Protein AF-A0A8S3FYN2-F1 (afdb_monomer_lite)

Secondary structure (DSSP, 8-state):
-TTT-S---SSSSTHHHHHHHHHHHHHHHHHHHHHHHHHHHHHHHHHIIIIIHHTT-PPPHHHHHHHHHHHHHHHHHHHTPPPPSS--SSPPPS-SS-HHHHHHHHHHHHHHHHHHHHHHHHHHHHS--

Organism: NCBI:txid392030

InterPro domains:
  IPR006544 P-type ATPase, subfamily V [PTHR45630] (1-125)
  IPR023298 P-type ATPase, transmembrane domain superfamily [SSF81665] (24-120)

Sequence (129 aa):
ASIAAPFTSRTSTIQCVCHIIKQGRCTLVTTLQMFKILALNALILAYSLSVLYLDGIKFSDGQHTLQGLLLAGCFLFISRSKPLKTLARERPLPNIFNFYTLISVLGQFAVHLTALIYVVNEAHKRIPP

Foldseek 3Di:
DVVPDPDDDPDPDPCVVVVVVLVVQLVVQLVLVLVLVVLLVVLVVVCCVPVVVVVVNDDDPVVVVVVVVVNVVVNVVSVPDDGDPDDDPDGPDPDSPDPVNVCVSVVVNVVVVVVVVVVVVVVVVPDDD

Radius of gyration: 21.5 Å; chains: 1; bounding box: 45×32×71 Å

pLDDT: mean 86.12, std 6.0, range [62.56, 95.56]

Structure (mmCIF, N/CA/C/O backbone):
data_AF-A0A8S3FYN2-F1
#
_entry.id   AF-A0A8S3FYN2-F1
#
loop_
_atom_site.group_PDB
_atom_site.id
_atom_site.type_symbol
_atom_site.label_atom_id
_atom_site.label_alt_id
_atom_site.label_comp_id
_atom_site.label_asym_id
_atom_site.label_entity_id
_atom_site.label_seq_id
_atom_site.pdbx_PDB_ins_code
_atom_site.Cartn_x
_atom_site.Cartn_y
_atom_site.Cartn_z
_atom_site.occupancy
_atom_site.B_iso_or_equiv
_atom_site.auth_seq_id
_atom_site.auth_comp_id
_atom_site.auth_asym_id
_atom_site.auth_atom_id
_atom_site.pdbx_PDB_model_num
ATOM 1 N N . ALA A 1 1 ? -12.049 -1.934 40.638 1.00 62.56 1 ALA A N 1
ATOM 2 C CA . ALA A 1 1 ? -12.369 -2.266 39.231 1.00 62.56 1 ALA A CA 1
ATOM 3 C C . ALA A 1 1 ? -11.600 -1.393 38.230 1.00 62.56 1 ALA A C 1
ATOM 5 O O . ALA A 1 1 ? -10.817 -1.940 37.469 1.00 62.56 1 ALA A O 1
ATOM 6 N N . SER A 1 2 ? -11.745 -0.059 38.246 1.00 66.44 2 SER A N 1
ATOM 7 C CA . SER A 1 2 ? -11.134 0.819 37.223 1.00 66.44 2 SER A CA 1
ATOM 8 C C . SER A 1 2 ? -9.596 0.888 37.214 1.00 66.44 2 SER A C 1
ATOM 10 O O . SER A 1 2 ? -9.046 1.280 36.197 1.00 66.44 2 SER A O 1
ATOM 12 N N . ILE A 1 3 ? -8.898 0.540 38.303 1.00 73.00 3 ILE A N 1
ATOM 13 C CA . ILE A 1 3 ? -7.419 0.603 38.369 1.00 73.00 3 ILE A CA 1
ATOM 14 C C . ILE A 1 3 ? -6.760 -0.495 37.510 1.00 73.00 3 ILE A C 1
ATOM 16 O O . ILE A 1 3 ? -5.646 -0.315 37.036 1.00 73.00 3 ILE A O 1
ATOM 20 N N . ALA A 1 4 ? -7.457 -1.612 37.274 1.00 83.94 4 ALA A N 1
ATOM 21 C CA . ALA A 1 4 ? -6.950 -2.741 36.488 1.00 83.94 4 ALA A CA 1
ATOM 22 C C . ALA A 1 4 ? -7.547 -2.822 35.071 1.00 83.94 4 ALA A C 1
ATOM 24 O O . ALA A 1 4 ? -7.060 -3.579 34.235 1.00 83.94 4 ALA A O 1
ATOM 25 N N . ALA A 1 5 ? -8.624 -2.080 34.795 1.00 83.12 5 ALA A N 1
ATOM 26 C CA . ALA A 1 5 ? -9.291 -2.122 33.502 1.00 83.12 5 ALA A CA 1
ATOM 27 C C . ALA A 1 5 ? -8.591 -1.180 32.503 1.00 83.12 5 ALA A C 1
ATOM 29 O O . ALA A 1 5 ? -8.410 -0.005 32.819 1.00 83.12 5 ALA A O 1
ATOM 30 N N . PRO A 1 6 ? -8.263 -1.633 31.277 1.00 82.62 6 PRO A N 1
ATOM 31 C CA . PRO A 1 6 ? -7.667 -0.776 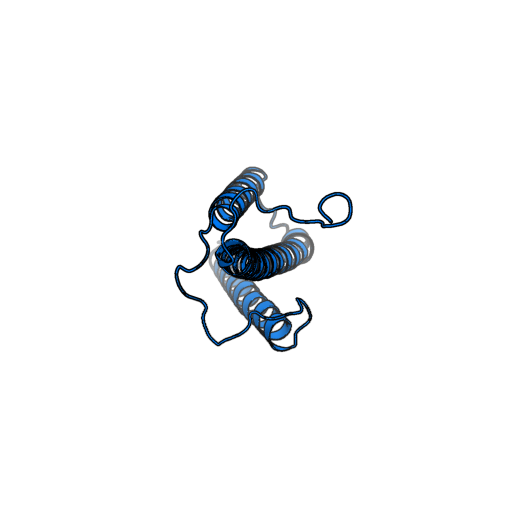30.246 1.00 82.62 6 PRO A CA 1
ATOM 32 C C . PRO A 1 6 ? -8.652 0.264 29.683 1.00 82.62 6 PRO A C 1
ATOM 34 O O . PRO A 1 6 ? -8.243 1.194 28.993 1.00 82.62 6 PRO A O 1
ATOM 37 N N . PHE A 1 7 ? -9.951 0.120 29.975 1.00 83.81 7 PHE A N 1
ATOM 38 C CA . PHE A 1 7 ? -11.001 1.066 29.609 1.00 83.81 7 PHE A CA 1
ATOM 39 C C . PHE A 1 7 ? -11.861 1.404 30.831 1.00 83.81 7 PHE A C 1
ATOM 41 O O . PHE A 1 7 ? -12.321 0.509 31.540 1.00 83.81 7 PHE A O 1
ATOM 48 N N . THR A 1 8 ? -12.146 2.692 31.021 1.00 85.56 8 THR A N 1
ATOM 49 C CA . THR A 1 8 ? -13.037 3.197 32.076 1.00 85.56 8 THR A CA 1
ATOM 50 C C . THR A 1 8 ? -14.192 3.962 31.436 1.00 85.56 8 THR A C 1
ATOM 52 O O . THR A 1 8 ? -13.958 4.956 30.747 1.00 85.56 8 THR A O 1
ATOM 55 N N . SER A 1 9 ? -15.444 3.550 31.667 1.00 84.19 9 SER A N 1
ATOM 56 C CA . SER A 1 9 ? -16.608 4.354 31.267 1.00 84.19 9 SER A CA 1
ATOM 57 C C . SER A 1 9 ? -16.958 5.355 32.367 1.00 84.19 9 SER A C 1
ATOM 59 O O . SER A 1 9 ? -17.100 4.994 33.532 1.00 84.19 9 SER A O 1
ATOM 61 N N . ARG A 1 10 ? -17.097 6.635 32.003 1.00 81.88 10 ARG A N 1
ATOM 62 C CA . ARG A 1 10 ? -17.583 7.684 32.924 1.00 81.88 10 ARG A CA 1
ATOM 63 C C . ARG A 1 10 ? -19.111 7.767 32.975 1.00 81.88 10 ARG A C 1
ATOM 65 O O . ARG A 1 10 ? -19.667 8.344 33.898 1.00 81.88 10 ARG A O 1
ATOM 72 N N . THR A 1 11 ? -19.780 7.198 31.979 1.00 81.62 11 THR A N 1
ATOM 73 C CA . THR A 1 11 ? -21.235 7.072 31.887 1.00 81.62 11 THR A CA 1
ATOM 74 C C . THR A 1 11 ? -21.677 5.718 32.439 1.00 81.62 11 THR A C 1
ATOM 76 O O . THR A 1 11 ? -21.022 4.703 32.200 1.00 81.62 11 THR A O 1
ATOM 79 N N . SER A 1 12 ? -22.810 5.693 33.145 1.00 81.25 12 SER A N 1
ATOM 80 C CA . SER A 1 12 ? -23.406 4.497 33.765 1.00 81.25 12 SER A CA 1
ATOM 81 C C . SER A 1 12 ? -24.161 3.589 32.779 1.00 81.25 12 SER A C 1
ATOM 83 O O . SER A 1 12 ? -24.910 2.707 33.191 1.00 81.25 12 SER A O 1
ATOM 85 N N . THR A 1 13 ? -23.985 3.786 31.468 1.00 84.88 13 THR A N 1
ATOM 86 C CA . THR A 1 13 ? -24.716 3.056 30.426 1.00 84.88 13 THR A CA 1
ATOM 87 C C . THR A 1 13 ? -23.879 1.931 29.818 1.00 84.88 13 THR A C 1
ATOM 89 O O . THR A 1 13 ? -22.688 2.079 29.543 1.00 84.88 13 THR A O 1
ATOM 92 N N . ILE A 1 14 ? -24.528 0.807 29.499 1.00 85.50 14 ILE A N 1
ATOM 93 C CA . ILE A 1 14 ? -23.890 -0.341 28.826 1.00 85.50 14 ILE A CA 1
ATOM 94 C C . ILE A 1 14 ? -23.481 -0.052 27.369 1.00 85.50 14 ILE A C 1
ATOM 96 O O . ILE A 1 14 ? -22.727 -0.811 26.761 1.00 85.50 14 ILE A O 1
ATOM 100 N N . GLN A 1 15 ? -23.942 1.066 26.796 1.00 86.06 15 GLN A N 1
ATOM 101 C CA . GLN A 1 15 ? -23.657 1.454 25.411 1.00 86.06 15 GLN A CA 1
ATOM 102 C C . GLN A 1 15 ? -22.160 1.674 25.148 1.00 86.06 15 GLN A C 1
ATOM 104 O O . GLN A 1 15 ? -21.715 1.493 24.012 1.00 86.06 15 GLN A O 1
ATOM 109 N N . CYS A 1 16 ? -21.372 2.004 26.180 1.00 84.88 16 CYS A N 1
ATOM 110 C CA . CYS A 1 16 ? -19.920 2.170 26.074 1.00 84.88 16 CYS A CA 1
ATOM 111 C C . CYS A 1 16 ? -19.237 0.932 25.462 1.00 84.88 16 CYS A C 1
ATOM 113 O O . CYS A 1 16 ? -18.389 1.071 24.582 1.00 84.88 16 CYS A O 1
ATOM 115 N N . VAL A 1 17 ? -19.686 -0.276 25.821 1.00 88.94 17 VAL A N 1
ATOM 116 C CA . VAL A 1 17 ? -19.153 -1.539 25.281 1.00 88.94 17 VAL A CA 1
ATOM 117 C C . VAL A 1 17 ? -19.382 -1.634 23.769 1.00 88.94 17 VAL A C 1
ATOM 119 O O . VAL A 1 17 ? -18.456 -1.917 23.008 1.00 88.94 17 VAL A O 1
ATOM 122 N N . CYS A 1 18 ? -20.594 -1.319 23.303 1.00 86.94 18 CYS A N 1
ATOM 123 C CA . CYS A 1 18 ? -20.913 -1.296 21.874 1.00 86.94 18 CYS A CA 1
ATOM 124 C C . CYS A 1 18 ? -20.070 -0.266 21.107 1.00 86.94 18 CYS A C 1
ATOM 126 O O . CYS A 1 18 ? -19.656 -0.540 19.981 1.00 86.94 18 CYS A O 1
ATOM 128 N N . HIS A 1 19 ? -19.800 0.904 21.695 1.00 87.62 19 HIS A N 1
ATOM 129 C CA . HIS A 1 19 ? -18.924 1.911 21.089 1.00 87.62 19 HIS A CA 1
ATOM 130 C C . HIS A 1 19 ? -17.473 1.430 20.981 1.00 87.62 19 HIS A C 1
ATOM 132 O O . HIS A 1 19 ? -16.875 1.581 19.916 1.00 87.62 19 HIS A O 1
ATOM 138 N N . ILE A 1 20 ? -16.935 0.796 22.027 1.00 89.62 20 ILE A N 1
ATOM 139 C CA . ILE A 1 20 ? -15.575 0.237 22.020 1.00 89.62 20 ILE A CA 1
ATOM 140 C C . ILE A 1 20 ? -15.440 -0.841 20.938 1.00 89.62 20 ILE A C 1
ATOM 142 O O . ILE A 1 20 ? -14.487 -0.806 20.164 1.00 89.62 20 ILE A O 1
ATOM 146 N N . ILE A 1 21 ? -16.414 -1.750 20.804 1.00 90.00 21 ILE A N 1
ATOM 147 C CA . ILE A 1 21 ? -16.383 -2.797 19.767 1.00 90.00 21 ILE A CA 1
ATOM 148 C C . ILE A 1 21 ? -16.458 -2.184 18.360 1.00 90.00 21 ILE A C 1
ATOM 150 O O . ILE A 1 21 ? -15.707 -2.589 17.470 1.00 90.00 21 ILE A O 1
ATOM 154 N N . LYS A 1 22 ? -17.331 -1.189 18.139 1.00 87.69 22 LYS A N 1
ATOM 155 C CA . LYS A 1 22 ? -17.423 -0.465 16.855 1.00 87.69 22 LYS A CA 1
ATOM 156 C C . LYS A 1 22 ? -16.102 0.206 16.491 1.00 87.69 22 LYS A C 1
ATOM 158 O O . LYS A 1 22 ? -15.644 0.071 15.357 1.00 87.69 22 LYS A O 1
ATOM 163 N N . GLN A 1 23 ? -15.493 0.891 17.455 1.00 88.44 23 GLN A N 1
ATOM 164 C CA . GLN A 1 23 ? -14.219 1.569 17.262 1.00 88.44 23 GLN A CA 1
ATOM 165 C C . GLN A 1 23 ? -13.098 0.566 16.987 1.00 88.44 23 GLN A C 1
ATOM 167 O O . GLN A 1 23 ? -12.391 0.719 15.999 1.00 88.44 23 GLN A O 1
ATOM 172 N N . GLY A 1 24 ? -12.987 -0.501 17.784 1.00 90.00 24 GLY A N 1
ATOM 173 C CA . GLY A 1 24 ? -11.971 -1.540 17.602 1.00 90.00 24 GLY A CA 1
ATOM 174 C C . GLY A 1 24 ? -12.044 -2.205 16.226 1.00 90.00 24 GLY A C 1
ATOM 175 O O . GLY A 1 24 ? -11.017 -2.410 15.584 1.00 90.00 24 GLY A O 1
ATOM 176 N N . ARG A 1 25 ? -13.255 -2.462 15.713 1.00 90.50 25 ARG A N 1
ATOM 177 C CA . ARG A 1 25 ? -13.449 -2.981 14.350 1.00 90.50 25 ARG A CA 1
ATOM 178 C C . ARG A 1 25 ? -13.005 -2.000 13.272 1.00 90.50 25 ARG A C 1
ATOM 180 O O . ARG A 1 25 ? -12.378 -2.424 12.307 1.00 90.50 25 ARG A O 1
ATOM 187 N N . CYS A 1 26 ? -13.343 -0.720 13.424 1.00 88.38 26 CYS A N 1
ATOM 188 C CA . CYS A 1 26 ? -12.902 0.320 12.499 1.00 88.38 26 CYS A CA 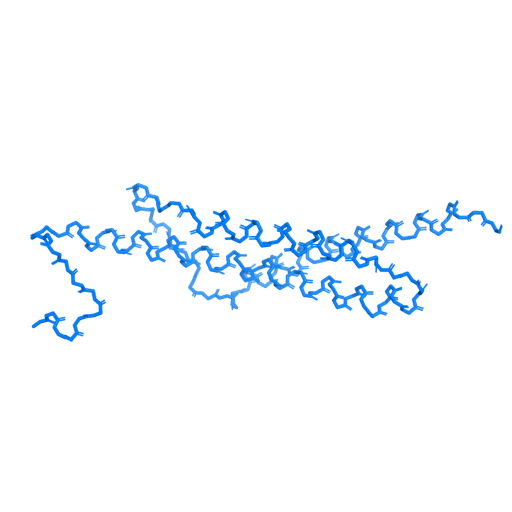1
ATOM 189 C C . CYS A 1 26 ? -11.374 0.400 12.480 1.00 88.38 26 CYS A C 1
ATOM 191 O O . CYS A 1 26 ? -10.774 0.317 11.414 1.00 88.38 26 CYS A O 1
ATOM 193 N N . THR A 1 27 ? -10.753 0.463 13.660 1.00 89.44 27 THR A N 1
ATOM 194 C CA . THR A 1 27 ? -9.297 0.498 13.808 1.00 89.44 27 THR A CA 1
ATOM 195 C C . THR A 1 27 ? -8.642 -0.717 13.159 1.00 89.44 27 THR A C 1
ATOM 197 O O . THR A 1 27 ? -7.699 -0.546 12.398 1.00 89.44 27 THR A O 1
ATOM 200 N N . LEU A 1 28 ? -9.161 -1.930 13.379 1.00 88.69 28 LEU A N 1
ATOM 201 C CA . LEU A 1 28 ? -8.588 -3.142 12.788 1.00 88.69 28 LEU A CA 1
ATOM 202 C C . LEU A 1 28 ? -8.624 -3.111 11.252 1.00 88.69 28 LEU A C 1
ATOM 204 O O . LEU A 1 28 ? -7.617 -3.399 10.612 1.00 88.69 28 LEU A O 1
ATOM 208 N N . VAL A 1 29 ? -9.755 -2.723 10.652 1.00 87.56 29 VAL A N 1
ATOM 209 C CA . VAL A 1 29 ? -9.874 -2.595 9.187 1.00 87.56 29 VAL A CA 1
ATOM 210 C C . VAL A 1 29 ? -8.920 -1.529 8.651 1.00 87.56 29 VAL A C 1
ATOM 212 O O . VAL A 1 29 ? -8.205 -1.784 7.682 1.00 87.56 29 VAL A O 1
ATOM 215 N N . THR A 1 30 ? -8.868 -0.369 9.306 1.00 89.38 30 THR A N 1
ATOM 216 C CA . THR A 1 30 ? -7.937 0.715 8.982 1.00 89.38 30 THR A CA 1
ATOM 217 C C . THR A 1 30 ? -6.494 0.214 9.001 1.00 89.38 30 THR A C 1
ATOM 219 O O . THR A 1 30 ? -5.789 0.353 8.005 1.00 89.38 30 THR A O 1
ATOM 222 N N . THR A 1 31 ? -6.060 -0.433 10.082 1.00 88.50 31 THR A N 1
ATOM 223 C CA . THR A 1 31 ? -4.702 -0.968 10.217 1.00 88.50 31 THR A CA 1
ATOM 224 C C . THR A 1 31 ? -4.381 -1.998 9.131 1.00 88.50 31 THR A C 1
ATOM 226 O O . THR A 1 31 ? -3.313 -1.940 8.524 1.00 88.50 31 THR A O 1
ATOM 229 N N . LEU A 1 32 ? -5.312 -2.902 8.814 1.00 87.50 32 LEU A N 1
ATOM 230 C CA . LEU A 1 32 ? -5.125 -3.870 7.729 1.00 87.50 32 LEU A CA 1
ATOM 231 C C . LEU A 1 32 ? -4.969 -3.199 6.363 1.00 87.50 32 LEU A C 1
ATOM 233 O O . LEU A 1 32 ? -4.113 -3.599 5.575 1.00 87.50 32 LEU A O 1
ATOM 237 N N . GLN A 1 33 ? -5.783 -2.185 6.069 1.00 88.06 33 GLN A N 1
ATOM 238 C CA . GLN A 1 33 ? -5.677 -1.431 4.823 1.00 88.06 33 GLN A CA 1
ATOM 239 C C . GLN A 1 33 ? -4.343 -0.682 4.741 1.00 88.06 33 GLN A C 1
ATOM 241 O O . GLN A 1 33 ? -3.699 -0.700 3.693 1.00 88.06 33 GLN A O 1
ATOM 246 N N . MET A 1 34 ? -3.894 -0.087 5.848 1.00 89.94 34 MET A N 1
ATOM 247 C CA . MET A 1 34 ? -2.596 0.582 5.915 1.00 89.94 34 MET A CA 1
ATOM 248 C C . MET A 1 34 ? -1.445 -0.382 5.611 1.00 89.94 34 MET A C 1
ATOM 250 O O . MET A 1 34 ? -0.568 -0.053 4.814 1.00 89.94 34 MET A O 1
ATOM 254 N N . PHE A 1 35 ? -1.478 -1.595 6.169 1.00 89.44 35 PHE A N 1
ATOM 255 C CA . PHE A 1 35 ? -0.460 -2.605 5.884 1.00 89.44 35 PHE A CA 1
ATOM 256 C C . PHE A 1 35 ? -0.436 -3.047 4.419 1.00 89.44 35 PHE A C 1
ATOM 258 O O . PHE A 1 35 ? 0.649 -3.207 3.865 1.00 89.44 35 PHE A O 1
ATOM 265 N N . LYS A 1 36 ? -1.596 -3.187 3.762 1.00 88.88 36 LYS A N 1
ATOM 266 C CA . LYS A 1 36 ? -1.648 -3.497 2.320 1.00 88.88 36 LYS A CA 1
ATOM 267 C C . LYS A 1 36 ? -0.966 -2.418 1.480 1.00 88.88 36 LYS A C 1
ATOM 269 O O . LYS A 1 36 ? -0.192 -2.742 0.585 1.00 88.88 36 LYS A O 1
ATOM 274 N N . ILE A 1 37 ? -1.232 -1.148 1.790 1.00 90.38 37 ILE A N 1
ATOM 275 C CA . ILE A 1 37 ? -0.630 -0.010 1.084 1.00 90.38 37 ILE A CA 1
ATOM 276 C C . ILE A 1 37 ? 0.893 -0.006 1.276 1.00 90.38 37 ILE A C 1
ATOM 278 O O . ILE A 1 37 ? 1.628 0.126 0.300 1.00 90.38 37 ILE A O 1
ATOM 282 N N . LEU A 1 38 ? 1.374 -0.199 2.511 1.00 90.31 38 LEU A N 1
ATOM 283 C CA . LEU A 1 38 ? 2.812 -0.260 2.799 1.00 90.31 38 LEU A CA 1
ATOM 284 C C . LEU A 1 38 ? 3.501 -1.409 2.059 1.00 90.31 38 LEU A C 1
ATOM 286 O O . LEU A 1 38 ? 4.558 -1.197 1.470 1.00 90.31 38 LEU A O 1
ATOM 290 N N . ALA A 1 39 ? 2.898 -2.600 2.058 1.00 90.94 39 ALA A N 1
ATOM 291 C CA . ALA A 1 39 ? 3.451 -3.767 1.378 1.00 90.94 39 ALA A CA 1
ATOM 292 C C . ALA A 1 39 ? 3.578 -3.537 -0.136 1.00 90.94 39 ALA A C 1
ATOM 294 O O . ALA A 1 39 ? 4.637 -3.787 -0.706 1.00 90.94 39 ALA A O 1
ATOM 295 N N . LEU A 1 40 ? 2.534 -3.004 -0.781 1.00 90.81 40 LEU A N 1
ATOM 296 C CA . LEU A 1 40 ? 2.578 -2.669 -2.208 1.00 90.81 40 LEU A CA 1
ATOM 297 C C . LEU A 1 40 ? 3.645 -1.625 -2.522 1.00 90.81 40 LEU A C 1
ATOM 299 O O . LEU A 1 40 ? 4.421 -1.802 -3.458 1.00 90.81 40 LEU A O 1
ATOM 303 N N . ASN A 1 41 ? 3.702 -0.557 -1.726 1.00 91.06 41 ASN A N 1
ATOM 304 C CA . ASN A 1 41 ? 4.682 0.503 -1.911 1.00 91.06 41 ASN A CA 1
ATOM 305 C C . ASN A 1 41 ? 6.117 -0.029 -1.778 1.00 91.06 41 ASN A C 1
ATOM 307 O O . ASN A 1 41 ? 6.974 0.318 -2.584 1.00 91.06 41 ASN A O 1
ATOM 311 N N . ALA A 1 42 ? 6.366 -0.904 -0.800 1.00 91.31 42 ALA A N 1
ATOM 312 C CA . ALA A 1 42 ? 7.667 -1.535 -0.602 1.00 91.31 42 ALA A CA 1
ATOM 313 C C . ALA A 1 42 ? 8.064 -2.438 -1.780 1.00 91.31 42 ALA A C 1
ATOM 315 O O . ALA A 1 42 ? 9.197 -2.359 -2.247 1.00 91.31 42 ALA A O 1
ATOM 316 N N . LEU A 1 43 ? 7.138 -3.257 -2.291 1.00 91.31 43 LEU A N 1
ATOM 317 C CA . LEU A 1 43 ? 7.403 -4.150 -3.424 1.00 91.31 43 LEU A CA 1
ATOM 318 C C . LEU A 1 43 ? 7.702 -3.377 -4.716 1.00 91.31 43 LEU A C 1
ATOM 320 O O . LEU A 1 43 ? 8.662 -3.696 -5.416 1.00 91.31 43 LEU A O 1
ATOM 324 N N . ILE A 1 44 ? 6.913 -2.341 -5.020 1.00 89.62 44 ILE A N 1
ATOM 325 C CA . ILE A 1 44 ? 7.134 -1.495 -6.202 1.00 89.62 44 ILE A CA 1
ATOM 326 C C . ILE A 1 44 ? 8.466 -0.753 -6.077 1.00 89.62 44 ILE A C 1
ATOM 328 O O . ILE A 1 44 ? 9.253 -0.748 -7.018 1.00 89.62 44 ILE A O 1
ATOM 332 N N . LEU A 1 45 ? 8.753 -0.171 -4.908 1.00 89.19 45 LEU A N 1
ATOM 333 C CA . LEU A 1 45 ? 10.000 0.556 -4.678 1.00 89.19 45 LEU A CA 1
ATOM 334 C C . LEU A 1 45 ? 11.228 -0.359 -4.799 1.00 89.19 45 LEU A C 1
ATOM 336 O O . LEU A 1 45 ? 12.223 0.040 -5.398 1.00 89.19 45 LEU A O 1
ATOM 340 N N . ALA A 1 46 ? 11.148 -1.589 -4.285 1.00 90.56 46 ALA A N 1
ATOM 341 C CA . ALA A 1 46 ? 12.210 -2.580 -4.431 1.00 90.56 46 ALA A CA 1
ATOM 342 C C . ALA A 1 46 ? 12.470 -2.929 -5.905 1.00 90.56 46 ALA A C 1
ATOM 344 O O . ALA A 1 46 ? 13.627 -3.003 -6.316 1.00 90.56 46 ALA A O 1
ATOM 345 N N . TYR A 1 47 ? 11.420 -3.092 -6.718 1.00 89.50 47 TYR A N 1
ATOM 346 C CA . TYR A 1 47 ? 11.566 -3.306 -8.161 1.00 89.50 47 TYR A CA 1
ATOM 347 C C . TYR A 1 47 ? 12.192 -2.091 -8.860 1.00 89.50 47 TYR A C 1
ATOM 349 O O . TYR A 1 47 ? 13.148 -2.237 -9.618 1.00 89.50 47 TYR A O 1
ATOM 357 N N . SER A 1 48 ? 11.709 -0.886 -8.553 1.00 87.12 48 SER A N 1
ATOM 358 C CA . SER A 1 48 ? 12.226 0.366 -9.111 1.00 87.12 48 SER A CA 1
ATOM 359 C C . SER A 1 48 ? 13.715 0.580 -8.822 1.00 87.12 48 SER A C 1
ATOM 361 O O . SER A 1 48 ? 14.477 0.931 -9.716 1.00 87.12 48 SER A O 1
ATOM 363 N N . LEU A 1 49 ? 14.140 0.353 -7.576 1.00 87.56 49 LEU A N 1
ATOM 364 C CA . LEU A 1 49 ? 15.533 0.521 -7.146 1.00 87.56 49 LEU A CA 1
ATOM 365 C C . LEU A 1 49 ? 16.461 -0.601 -7.623 1.00 87.56 49 LEU A C 1
ATOM 367 O O . LEU A 1 49 ? 17.674 -0.428 -7.578 1.00 87.56 49 LEU A O 1
ATOM 371 N N . SER A 1 50 ? 15.916 -1.747 -8.031 1.00 88.38 50 SER A N 1
ATOM 372 C CA . SER A 1 50 ? 16.708 -2.859 -8.557 1.00 88.38 50 SER A CA 1
ATOM 373 C C . SER A 1 50 ? 16.766 -2.812 -10.080 1.00 88.38 50 SER A C 1
ATOM 375 O O . SER A 1 50 ? 17.789 -2.440 -10.637 1.00 88.38 50 SER A O 1
ATOM 377 N N . VAL A 1 51 ? 15.672 -3.152 -10.759 1.00 85.75 51 VAL A N 1
ATOM 378 C CA . VAL A 1 51 ? 15.649 -3.355 -12.214 1.00 85.75 51 VAL A CA 1
ATOM 379 C C . VAL A 1 51 ? 15.736 -2.030 -12.967 1.00 85.75 51 VAL A C 1
ATOM 381 O O . VAL A 1 51 ? 16.660 -1.841 -13.749 1.00 85.75 51 VAL A O 1
ATOM 384 N N . LEU A 1 52 ? 14.837 -1.081 -12.681 1.00 83.94 52 LEU A N 1
ATOM 385 C CA . LEU A 1 52 ? 14.836 0.220 -13.370 1.00 83.94 52 LEU A CA 1
ATOM 386 C C . LEU A 1 52 ? 16.130 1.001 -13.122 1.00 83.94 52 LEU A C 1
ATOM 388 O O . LEU A 1 52 ? 16.633 1.660 -14.027 1.00 83.94 52 LEU A O 1
ATOM 392 N N . TYR A 1 53 ? 16.687 0.899 -11.914 1.00 84.69 53 TYR A N 1
ATOM 393 C CA . TYR A 1 53 ? 17.963 1.527 -11.593 1.00 84.69 53 TYR A CA 1
ATOM 394 C C . TYR A 1 53 ? 19.131 0.930 -12.393 1.00 84.69 53 TYR A C 1
ATOM 396 O O . TYR A 1 53 ? 19.990 1.682 -12.850 1.00 84.69 53 TYR A O 1
ATOM 404 N N . LEU A 1 54 ? 19.158 -0.395 -12.595 1.00 83.25 54 LEU A N 1
ATOM 405 C CA . LEU A 1 54 ? 20.156 -1.055 -13.449 1.00 83.25 54 LEU A CA 1
ATOM 406 C C . LEU A 1 54 ? 20.007 -0.660 -14.927 1.00 83.25 54 LEU A C 1
ATOM 408 O O . LEU A 1 54 ? 21.018 -0.510 -15.606 1.00 83.25 54 LEU A O 1
ATOM 412 N N . ASP A 1 55 ? 18.782 -0.403 -15.386 1.00 80.75 55 ASP A N 1
ATOM 413 C CA . ASP A 1 55 ? 18.490 0.139 -16.723 1.00 80.75 55 ASP A CA 1
ATOM 414 C C . ASP A 1 55 ? 18.789 1.653 -16.842 1.00 80.75 55 ASP A C 1
ATOM 416 O O . ASP A 1 55 ? 18.538 2.271 -17.877 1.00 80.75 55 ASP A O 1
ATOM 420 N N . GLY A 1 56 ? 19.315 2.285 -15.785 1.00 79.81 56 GLY A N 1
ATOM 421 C CA . GLY A 1 56 ? 19.643 3.714 -15.749 1.00 79.81 56 GLY A CA 1
ATOM 422 C C . GLY A 1 56 ? 18.434 4.643 -15.584 1.00 79.81 56 GLY A C 1
ATOM 423 O O . GLY A 1 56 ? 18.589 5.866 -15.570 1.00 79.81 56 GLY A O 1
ATOM 424 N N . ILE A 1 57 ? 17.229 4.094 -15.416 1.00 79.88 57 ILE A N 1
ATOM 425 C CA . ILE A 1 57 ? 15.994 4.847 -15.196 1.00 79.88 57 ILE A CA 1
ATOM 426 C C . ILE A 1 57 ? 15.885 5.179 -13.706 1.00 79.88 57 ILE A C 1
ATOM 428 O O . ILE A 1 57 ? 15.441 4.375 -12.884 1.00 79.88 57 ILE A O 1
ATOM 432 N N . LYS A 1 58 ? 16.277 6.403 -13.347 1.00 81.56 58 LYS A N 1
ATOM 433 C CA . LYS A 1 58 ? 16.181 6.907 -11.973 1.00 81.56 58 LYS A CA 1
ATOM 434 C C . LYS A 1 58 ? 14.957 7.805 -11.798 1.00 81.56 58 LYS A C 1
ATOM 436 O O . LYS A 1 58 ? 14.795 8.803 -12.499 1.00 81.56 58 LYS A O 1
ATOM 441 N N . PHE A 1 59 ? 14.128 7.486 -10.808 1.00 79.50 59 PHE A N 1
ATOM 442 C CA . PHE A 1 59 ? 13.063 8.380 -10.358 1.00 79.50 59 PHE A CA 1
ATOM 443 C C . PHE A 1 59 ? 13.652 9.661 -9.757 1.00 79.50 59 PHE A C 1
ATOM 445 O O . PHE A 1 59 ? 14.642 9.632 -9.025 1.00 79.50 59 PHE A O 1
ATOM 452 N N . SER A 1 60 ? 13.033 10.798 -10.064 1.00 87.00 60 SER A N 1
ATOM 453 C CA . SER A 1 60 ? 13.449 12.088 -9.517 1.00 87.00 60 SER A CA 1
ATOM 454 C C . SER A 1 60 ? 13.113 12.181 -8.025 1.00 87.00 60 SER A C 1
ATOM 456 O O . SER A 1 60 ? 12.052 11.726 -7.588 1.00 87.00 60 SER A O 1
ATOM 458 N N . ASP A 1 61 ? 13.962 12.851 -7.243 1.00 87.12 61 ASP A N 1
ATOM 459 C CA . ASP A 1 61 ? 13.735 13.087 -5.808 1.00 87.12 61 ASP A CA 1
ATOM 460 C C . ASP A 1 61 ? 12.403 13.819 -5.542 1.00 87.12 61 ASP A C 1
ATOM 462 O O . ASP A 1 61 ? 11.730 13.581 -4.533 1.00 87.12 61 ASP A O 1
ATOM 466 N N . GLY A 1 62 ? 11.960 14.655 -6.490 1.00 90.38 62 GLY A N 1
ATOM 467 C CA . GLY A 1 62 ? 10.650 15.306 -6.440 1.00 90.38 62 GLY A CA 1
ATOM 468 C C . GLY A 1 62 ? 9.480 14.321 -6.559 1.00 90.38 62 GLY A C 1
ATOM 469 O O . GLY A 1 62 ? 8.484 14.470 -5.853 1.00 90.38 62 GLY A O 1
ATOM 470 N N . GLN A 1 63 ? 9.606 13.276 -7.387 1.00 87.44 63 GLN A N 1
ATOM 471 C CA . GLN A 1 63 ? 8.581 12.232 -7.527 1.00 87.44 63 GLN A CA 1
ATOM 472 C C . GLN A 1 63 ? 8.462 11.409 -6.243 1.00 87.44 63 GLN A C 1
ATOM 474 O O . GLN A 1 63 ? 7.351 11.178 -5.766 1.00 87.44 63 GLN A O 1
ATOM 479 N N . HIS A 1 64 ? 9.595 11.033 -5.643 1.00 85.94 64 HIS A N 1
ATOM 480 C CA . HIS A 1 64 ? 9.614 10.324 -4.362 1.00 85.94 64 HIS A CA 1
ATOM 481 C C . HIS A 1 64 ? 9.027 11.162 -3.223 1.00 85.94 64 HIS A C 1
ATOM 483 O O . HIS A 1 64 ? 8.238 10.655 -2.424 1.00 85.94 64 HIS A O 1
ATOM 489 N N . THR A 1 65 ? 9.357 12.454 -3.171 1.00 91.94 65 THR A N 1
ATOM 490 C CA . THR A 1 65 ? 8.807 13.375 -2.167 1.00 91.94 65 THR A CA 1
ATOM 491 C C . THR A 1 65 ? 7.295 13.524 -2.324 1.00 91.94 65 THR A C 1
ATOM 493 O O . THR A 1 65 ? 6.556 13.407 -1.345 1.00 91.94 65 THR A O 1
ATOM 496 N N . LEU A 1 66 ? 6.816 13.722 -3.557 1.00 92.56 66 LEU A N 1
ATOM 497 C CA . LEU A 1 66 ? 5.387 13.828 -3.845 1.00 92.56 66 LEU A CA 1
ATOM 498 C C . LEU A 1 66 ? 4.646 12.533 -3.490 1.00 92.56 66 LEU A C 1
ATOM 500 O O . LEU A 1 66 ? 3.605 12.584 -2.839 1.00 92.56 66 LEU A O 1
ATOM 504 N N . GLN A 1 67 ? 5.198 11.374 -3.854 1.00 90.25 67 GLN A N 1
ATOM 505 C CA . GLN A 1 67 ? 4.655 10.068 -3.480 1.00 90.25 67 GLN A CA 1
ATOM 506 C C . GLN A 1 67 ? 4.557 9.918 -1.956 1.00 90.25 67 GLN A C 1
ATOM 508 O O . GLN A 1 67 ? 3.519 9.493 -1.448 1.00 90.25 67 GLN A O 1
ATOM 513 N N . GLY A 1 68 ? 5.604 10.304 -1.220 1.00 90.81 68 GLY A N 1
ATOM 514 C CA . GLY A 1 68 ? 5.615 10.287 0.242 1.00 90.81 68 GLY A CA 1
ATOM 515 C C . GLY A 1 68 ? 4.546 11.194 0.854 1.00 90.81 68 GLY A C 1
ATOM 516 O O . GLY A 1 68 ? 3.820 10.767 1.753 1.00 90.81 68 GLY A O 1
ATOM 517 N N . LEU A 1 69 ? 4.388 12.415 0.332 1.00 93.94 69 LEU A N 1
ATOM 518 C CA . LEU A 1 69 ? 3.372 13.364 0.792 1.00 93.94 69 LEU A CA 1
ATOM 519 C C . LEU A 1 69 ? 1.950 12.849 0.533 1.00 93.94 69 LEU A C 1
ATOM 521 O O . LEU A 1 69 ? 1.095 12.922 1.417 1.00 93.94 69 LEU A O 1
ATOM 525 N N . LEU A 1 70 ? 1.703 12.288 -0.653 1.00 91.81 70 LEU A N 1
ATOM 526 C CA . LEU A 1 70 ? 0.415 11.688 -1.003 1.00 91.81 70 LEU A CA 1
ATOM 527 C C . LEU A 1 70 ? 0.099 10.491 -0.103 1.00 91.81 70 LEU A C 1
ATOM 529 O O . LEU A 1 70 ? -1.015 10.380 0.407 1.00 91.81 70 LEU A O 1
ATOM 533 N N . LEU A 1 71 ? 1.084 9.627 0.149 1.00 90.75 71 LEU A N 1
ATOM 534 C CA . LEU A 1 71 ? 0.929 8.478 1.032 1.00 90.75 71 LEU A CA 1
ATOM 535 C C . LEU A 1 71 ? 0.629 8.908 2.478 1.00 90.75 71 LEU A C 1
ATOM 537 O O . LEU A 1 71 ? -0.280 8.363 3.107 1.00 90.75 71 LEU A O 1
ATOM 541 N N . ALA A 1 72 ? 1.335 9.922 2.987 1.00 91.00 72 ALA A N 1
ATOM 542 C CA . ALA A 1 72 ? 1.068 10.509 4.298 1.00 91.00 72 ALA A CA 1
ATOM 543 C C . ALA A 1 72 ? -0.344 11.115 4.376 1.00 91.00 72 ALA A C 1
ATOM 545 O O . ALA A 1 72 ? -1.069 10.869 5.341 1.00 91.00 72 ALA A O 1
ATOM 546 N N . GLY A 1 73 ? -0.771 11.837 3.336 1.00 91.56 73 GLY A N 1
ATOM 547 C CA . GLY A 1 73 ? -2.133 12.354 3.213 1.00 91.56 73 GLY A CA 1
ATOM 548 C C . GLY A 1 73 ? -3.178 11.239 3.271 1.00 91.56 73 GLY A C 1
ATOM 549 O O . GLY A 1 73 ? -4.105 11.298 4.079 1.00 91.56 73 GLY A O 1
ATOM 550 N N . CYS A 1 74 ? -2.992 10.173 2.490 1.00 89.06 74 CYS A N 1
ATOM 551 C CA . CYS A 1 74 ? -3.849 8.988 2.518 1.00 89.06 74 CYS A CA 1
ATOM 552 C C . CYS A 1 74 ? -3.921 8.364 3.919 1.00 89.06 74 CYS A C 1
ATOM 554 O O . CYS A 1 74 ? -5.016 8.048 4.386 1.00 89.06 74 CYS A O 1
ATOM 556 N N . PHE A 1 75 ? -2.792 8.230 4.624 1.00 88.94 75 PHE A N 1
ATOM 557 C CA . PHE A 1 75 ? -2.785 7.711 5.993 1.00 88.94 75 PHE A CA 1
ATOM 558 C C . PHE A 1 75 ? -3.543 8.601 6.974 1.00 88.94 75 PHE A C 1
ATOM 560 O O . PHE A 1 75 ? -4.291 8.080 7.804 1.00 88.94 75 PHE A O 1
ATOM 567 N N . LEU A 1 76 ? -3.417 9.925 6.859 1.00 88.62 76 LEU A N 1
ATOM 568 C CA . LEU A 1 76 ? -4.181 10.859 7.683 1.00 88.62 76 LEU A CA 1
ATOM 569 C C . LEU A 1 76 ? -5.686 10.710 7.440 1.00 88.62 76 LEU A C 1
ATOM 571 O O . LEU A 1 76 ? -6.448 10.588 8.400 1.00 88.62 76 LEU A O 1
ATOM 575 N N . PHE A 1 77 ? -6.127 10.651 6.181 1.00 87.50 77 PHE A N 1
ATOM 576 C CA . PHE A 1 77 ? -7.544 10.465 5.859 1.00 87.50 77 PHE A CA 1
ATOM 577 C C . PHE A 1 77 ? -8.081 9.122 6.359 1.00 87.50 77 PHE A C 1
ATOM 579 O O . PHE A 1 77 ? -9.126 9.084 7.011 1.00 87.50 77 PHE A O 1
ATOM 586 N N . ILE A 1 78 ? -7.342 8.033 6.134 1.00 86.81 78 ILE A N 1
ATOM 587 C CA . ILE A 1 78 ? -7.719 6.692 6.594 1.00 86.81 78 ILE A CA 1
ATOM 588 C C . ILE A 1 78 ? -7.793 6.647 8.129 1.00 86.81 78 ILE A C 1
ATOM 590 O O . ILE A 1 78 ? -8.742 6.081 8.677 1.00 86.81 78 ILE A O 1
ATOM 594 N N . SER A 1 79 ? -6.859 7.296 8.832 1.00 85.31 79 SER A N 1
ATOM 595 C CA . SER A 1 79 ? -6.857 7.382 10.297 1.00 85.31 79 SER A CA 1
ATOM 596 C C . SER A 1 79 ? -8.022 8.202 10.862 1.00 85.31 79 SER A C 1
ATOM 598 O O . SER A 1 79 ? -8.387 8.003 12.020 1.00 85.31 79 SER A O 1
ATOM 600 N N . ARG A 1 80 ? -8.620 9.115 10.084 1.00 84.06 80 ARG A N 1
ATOM 601 C CA . ARG A 1 80 ? -9.806 9.893 10.494 1.00 84.06 80 ARG A CA 1
ATOM 602 C C . ARG A 1 80 ? -11.138 9.226 10.136 1.00 84.06 80 ARG A C 1
ATOM 604 O O . ARG A 1 80 ? -12.192 9.837 10.338 1.00 84.06 80 ARG A O 1
ATOM 611 N N . SER A 1 81 ? -11.112 7.992 9.634 1.00 84.12 81 SER A N 1
ATOM 612 C CA . SER A 1 81 ? -12.321 7.232 9.301 1.00 84.12 81 SER A CA 1
ATOM 613 C C . SER A 1 81 ? -13.200 7.021 10.535 1.00 84.12 81 SER A C 1
ATOM 615 O O . SER A 1 81 ? -12.721 6.659 11.610 1.00 84.12 81 SER A O 1
ATOM 617 N N . LYS A 1 82 ? -14.507 7.263 10.389 1.00 83.19 82 LYS A N 1
ATOM 618 C CA . LYS A 1 82 ? -15.480 7.102 11.479 1.00 83.19 82 LYS A CA 1
ATOM 619 C C . LYS A 1 82 ? -15.992 5.656 11.539 1.00 83.19 82 LYS A C 1
ATOM 621 O O . LYS A 1 82 ? -16.252 5.072 10.486 1.00 83.19 82 LYS A O 1
ATOM 626 N N . PRO A 1 83 ? -16.217 5.092 12.740 1.00 81.56 83 PRO A N 1
ATOM 627 C CA . PRO A 1 83 ? -16.804 3.764 12.878 1.00 81.56 83 PRO A CA 1
ATOM 628 C C . PRO A 1 83 ? -18.249 3.730 12.360 1.00 81.56 83 PRO A C 1
ATOM 630 O O . PRO A 1 83 ? -18.977 4.725 12.429 1.00 81.56 83 PRO A O 1
ATOM 633 N N . LEU A 1 84 ? -18.693 2.562 11.881 1.00 79.00 84 LEU A N 1
ATOM 634 C CA . LEU A 1 84 ? -20.069 2.376 11.415 1.00 79.00 84 LEU A CA 1
ATOM 635 C C . LEU A 1 84 ? -21.087 2.615 12.544 1.00 79.00 84 LEU A C 1
ATOM 637 O O . LEU A 1 84 ? -20.883 2.226 13.697 1.00 79.00 84 LEU A O 1
ATOM 641 N N . LYS A 1 85 ? -22.233 3.216 12.187 1.00 78.44 85 LYS A N 1
ATOM 642 C CA . LYS A 1 85 ? -23.332 3.508 13.126 1.00 78.44 85 LYS A CA 1
ATOM 643 C C . LYS A 1 85 ? -23.958 2.231 13.695 1.00 78.44 85 LYS A C 1
ATOM 645 O O . LYS A 1 85 ? -24.328 2.203 14.869 1.00 78.44 85 LYS A O 1
ATOM 650 N N . THR A 1 86 ? -24.027 1.165 12.904 1.00 79.06 86 THR A N 1
ATOM 651 C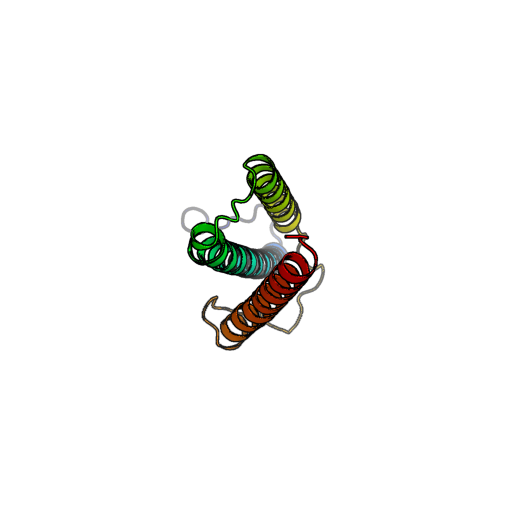 CA . THR A 1 86 ? -24.575 -0.149 13.272 1.00 79.06 86 THR A CA 1
ATOM 652 C C . THR A 1 86 ? -23.481 -1.219 13.267 1.00 79.06 86 THR A C 1
ATOM 654 O O . THR A 1 86 ? -22.468 -1.095 12.580 1.00 79.06 86 THR A O 1
ATOM 657 N N . LEU A 1 87 ? -23.651 -2.264 14.082 1.00 77.69 87 LEU A N 1
ATOM 658 C CA . LEU A 1 87 ? -22.723 -3.394 14.112 1.00 77.69 87 LEU A CA 1
ATOM 659 C C . LEU A 1 87 ? -23.077 -4.345 12.960 1.00 77.69 87 LEU A C 1
ATOM 661 O O . LEU A 1 87 ? -24.123 -4.984 12.995 1.00 77.69 87 LEU A O 1
ATOM 665 N N . ALA A 1 88 ? -22.226 -4.437 11.93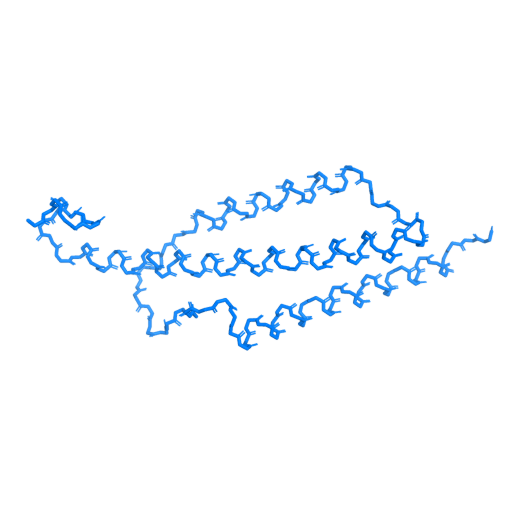7 1.00 78.19 88 ALA A N 1
ATOM 666 C CA . ALA A 1 88 ? -22.413 -5.423 10.870 1.00 78.19 88 ALA A CA 1
ATOM 667 C C . ALA A 1 88 ? -22.160 -6.850 11.396 1.00 78.19 88 ALA A C 1
ATOM 669 O O . ALA A 1 88 ? -21.298 -7.042 12.254 1.00 78.19 88 ALA A O 1
ATOM 670 N N . ARG A 1 89 ? -22.875 -7.856 10.878 1.00 76.75 89 ARG A N 1
ATOM 671 C CA . ARG A 1 89 ? -22.715 -9.266 11.293 1.00 76.75 89 ARG A CA 1
ATOM 672 C C . ARG A 1 89 ? -21.353 -9.850 10.900 1.00 76.75 89 ARG A C 1
ATOM 674 O O . ARG A 1 89 ? -20.817 -10.698 11.609 1.00 76.75 89 ARG A O 1
ATOM 681 N N . GLU A 1 90 ? -20.793 -9.382 9.790 1.00 80.94 90 GLU A N 1
ATOM 682 C CA . GLU A 1 90 ? -19.505 -9.831 9.266 1.00 80.94 90 GLU A CA 1
ATOM 683 C C . GLU A 1 90 ? -18.346 -9.349 10.142 1.00 80.94 90 GLU A C 1
ATOM 685 O O . GLU A 1 90 ? -18.338 -8.198 10.583 1.00 80.94 90 GLU A O 1
ATOM 690 N N . ARG A 1 91 ? -17.375 -10.221 10.427 1.00 79.12 91 ARG A N 1
ATOM 691 C CA . ARG A 1 91 ? -16.205 -9.884 11.248 1.00 79.12 91 ARG A CA 1
ATOM 692 C C . ARG A 1 91 ? -15.060 -9.415 10.344 1.00 79.12 91 ARG A C 1
ATOM 694 O O . ARG A 1 91 ? -14.831 -10.038 9.313 1.00 79.12 91 ARG A O 1
ATOM 701 N N . PRO A 1 92 ? -14.332 -8.347 10.715 1.00 81.12 92 PRO A N 1
ATOM 702 C CA . PRO A 1 92 ? -13.116 -7.972 10.002 1.00 81.12 92 PRO A CA 1
ATOM 703 C C . PRO A 1 92 ? -12.084 -9.103 10.069 1.00 81.12 92 PRO A C 1
ATOM 705 O O . PRO A 1 92 ? -12.078 -9.890 11.018 1.00 81.12 92 PRO A O 1
ATOM 708 N N . LEU A 1 93 ? -11.214 -9.170 9.060 1.00 79.88 93 LEU A N 1
ATOM 709 C CA . LEU A 1 93 ? -10.135 -10.154 9.009 1.00 79.88 93 LEU A CA 1
ATOM 710 C C . LEU A 1 93 ? -9.269 -10.046 10.282 1.00 79.88 93 LEU A C 1
ATOM 712 O O . LEU A 1 93 ? -8.900 -8.938 10.659 1.00 79.88 93 LEU A O 1
ATOM 716 N N . PRO A 1 94 ? -8.946 -11.156 10.964 1.00 74.88 94 PRO A N 1
ATOM 717 C CA . PRO A 1 94 ? -8.194 -11.094 12.217 1.00 74.88 94 PRO A CA 1
ATOM 718 C C . PRO A 1 94 ? -6.688 -10.911 11.994 1.00 74.88 94 PRO A C 1
ATOM 720 O O . PRO A 1 94 ? -6.025 -10.299 12.822 1.00 74.88 94 PRO A O 1
ATOM 723 N N . ASN A 1 95 ? -6.160 -11.411 10.870 1.00 77.56 95 ASN A N 1
ATOM 724 C CA . ASN A 1 95 ? -4.727 -11.472 10.595 1.00 77.56 95 ASN A CA 1
ATOM 725 C C . ASN A 1 95 ? -4.374 -10.844 9.245 1.00 77.56 95 ASN A C 1
ATOM 727 O O . ASN A 1 95 ? -5.089 -11.004 8.252 1.00 77.56 95 ASN A O 1
ATOM 731 N N . ILE A 1 96 ? -3.212 -10.189 9.211 1.00 75.62 96 ILE A N 1
ATOM 732 C CA . ILE A 1 96 ? -2.610 -9.632 7.993 1.00 75.62 96 ILE A CA 1
ATOM 733 C C . ILE A 1 96 ? -2.209 -10.770 7.047 1.00 75.62 96 ILE A C 1
ATOM 735 O O . ILE A 1 96 ? -2.529 -10.731 5.863 1.00 75.62 96 ILE A O 1
ATOM 739 N N . PHE A 1 97 ? -1.587 -11.821 7.589 1.00 77.75 97 PHE A N 1
ATOM 740 C CA . PHE A 1 97 ? -1.174 -13.027 6.866 1.00 77.75 97 PHE A CA 1
ATOM 741 C C . PHE A 1 97 ? -2.340 -14.001 6.651 1.00 77.75 97 PHE A C 1
ATOM 743 O O . PHE A 1 97 ? -2.272 -15.172 7.010 1.00 77.75 97 PHE A O 1
ATOM 750 N N . ASN A 1 98 ? -3.443 -13.508 6.091 1.00 83.31 98 ASN A N 1
ATOM 751 C CA . ASN A 1 98 ? -4.481 -14.371 5.543 1.00 83.31 98 ASN A CA 1
ATOM 752 C C . ASN A 1 98 ? -4.203 -14.616 4.056 1.00 83.31 98 ASN A C 1
ATOM 754 O O . ASN A 1 98 ? -3.791 -13.696 3.348 1.00 83.31 98 ASN A O 1
ATOM 758 N N . PHE A 1 99 ? -4.508 -15.815 3.566 1.00 84.50 99 PHE A N 1
ATOM 759 C CA . PHE A 1 99 ? -4.361 -16.189 2.159 1.00 84.50 99 PHE A CA 1
ATOM 760 C C . PHE A 1 99 ? -5.054 -15.192 1.219 1.00 84.50 99 PHE A C 1
ATOM 762 O O . PHE A 1 99 ? -4.467 -14.751 0.235 1.00 84.50 99 PHE A O 1
ATOM 769 N N . TYR A 1 100 ? -6.254 -14.732 1.590 1.00 85.56 100 TYR A N 1
ATOM 770 C CA . TYR A 1 100 ? -6.975 -13.683 0.863 1.00 85.56 100 TYR A CA 1
ATOM 771 C C . TYR A 1 100 ? -6.179 -12.372 0.749 1.00 85.56 100 TYR A C 1
ATOM 773 O O . TYR A 1 100 ? -6.084 -11.783 -0.325 1.00 85.56 100 TYR A O 1
ATOM 781 N N . THR A 1 101 ? -5.588 -11.907 1.854 1.00 86.25 101 THR A N 1
ATOM 782 C CA . THR A 1 101 ? -4.795 -10.670 1.873 1.00 86.25 101 THR A CA 1
ATOM 783 C C . THR A 1 101 ? -3.520 -10.827 1.053 1.00 86.25 101 THR A C 1
ATOM 785 O O . THR A 1 101 ? -3.184 -9.921 0.295 1.00 86.25 101 THR A O 1
ATOM 788 N N . LEU A 1 102 ? -2.850 -11.977 1.162 1.00 87.69 102 LEU A N 1
ATOM 789 C CA . LEU A 1 102 ? -1.628 -12.264 0.421 1.00 87.69 102 LEU A CA 1
ATOM 790 C C . LEU A 1 102 ? -1.888 -12.292 -1.089 1.00 87.69 102 LEU A C 1
ATOM 792 O O . LEU A 1 102 ? -1.223 -11.572 -1.825 1.00 87.69 102 LEU A O 1
ATOM 796 N N . ILE A 1 103 ? -2.902 -13.039 -1.541 1.00 90.31 103 ILE A N 1
ATOM 797 C CA . ILE A 1 103 ? -3.296 -13.068 -2.957 1.00 90.31 103 ILE A CA 1
ATOM 798 C C . ILE A 1 103 ? -3.691 -11.675 -3.438 1.00 90.31 103 ILE A C 1
ATOM 800 O O . ILE A 1 103 ? -3.275 -11.266 -4.515 1.00 90.31 103 ILE A O 1
ATOM 804 N N . SER A 1 104 ? -4.467 -10.927 -2.649 1.00 91.44 104 SER A N 1
ATOM 805 C CA . SER A 1 104 ? -4.884 -9.573 -3.021 1.00 9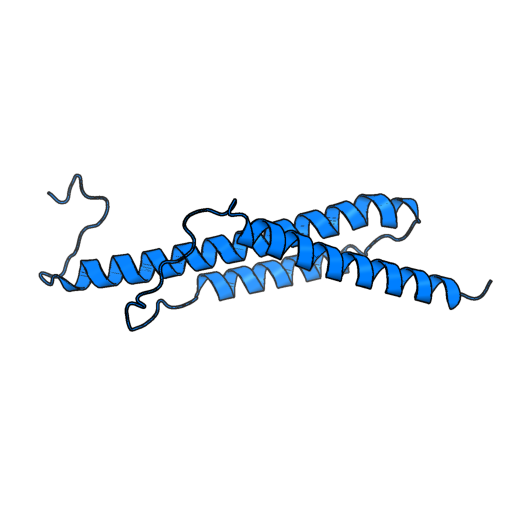1.44 104 SER A CA 1
ATOM 806 C C . SER A 1 104 ? -3.687 -8.644 -3.236 1.00 91.44 104 SER A C 1
ATOM 808 O O . SER A 1 104 ? -3.676 -7.912 -4.222 1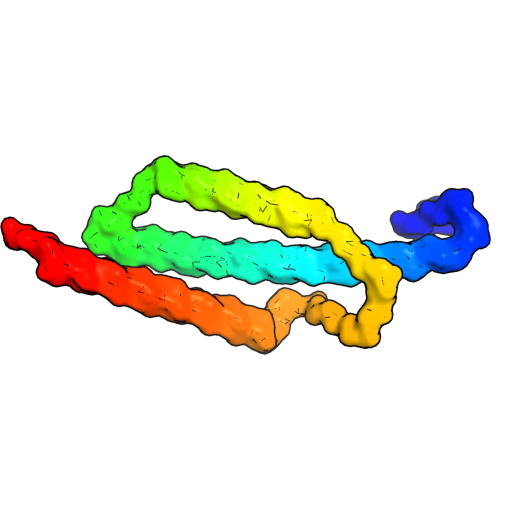.00 91.44 104 SER A O 1
ATOM 810 N N . VAL A 1 105 ? -2.688 -8.669 -2.347 1.00 91.56 105 VAL A N 1
ATOM 811 C CA . VAL A 1 105 ? -1.481 -7.833 -2.465 1.00 91.56 105 VAL A CA 1
ATOM 812 C C . VAL A 1 105 ? -0.608 -8.298 -3.629 1.00 91.56 105 VAL A C 1
ATOM 814 O O . VAL A 1 105 ? -0.172 -7.468 -4.421 1.00 91.56 105 VAL A O 1
ATOM 817 N N . LEU A 1 106 ? -0.395 -9.608 -3.785 1.00 91.56 106 LEU A N 1
ATOM 818 C CA . LEU A 1 106 ? 0.388 -10.161 -4.894 1.00 91.56 106 LEU A CA 1
ATOM 819 C C . LEU A 1 106 ? -0.264 -9.883 -6.253 1.00 91.56 106 LEU A C 1
ATOM 821 O O . LEU A 1 106 ? 0.425 -9.498 -7.192 1.00 91.56 106 LEU A O 1
ATOM 825 N N . GLY A 1 107 ? -1.587 -10.012 -6.356 1.00 94.19 107 GLY A N 1
ATOM 826 C CA . GLY A 1 107 ? -2.337 -9.688 -7.568 1.00 94.19 107 GLY A CA 1
ATOM 827 C C . GLY A 1 107 ? -2.263 -8.201 -7.908 1.00 94.19 107 GLY A C 1
ATOM 828 O O . GLY A 1 107 ? -1.973 -7.841 -9.046 1.00 94.19 107 GLY A O 1
ATOM 829 N N . GLN A 1 108 ? -2.445 -7.323 -6.915 1.00 93.62 108 GLN A N 1
ATOM 830 C CA . GLN A 1 108 ? -2.268 -5.881 -7.104 1.00 93.62 108 GLN A CA 1
ATOM 831 C C . GLN A 1 108 ? -0.838 -5.536 -7.537 1.00 93.62 108 GLN A C 1
ATOM 833 O O . GLN A 1 108 ? -0.667 -4.736 -8.456 1.00 93.62 108 GLN A O 1
ATOM 838 N N . PHE A 1 109 ? 0.173 -6.159 -6.929 1.00 93.06 109 PHE A N 1
ATOM 839 C CA . PHE A 1 109 ? 1.571 -5.986 -7.314 1.00 93.06 109 PHE A CA 1
ATOM 840 C C . PHE A 1 109 ? 1.831 -6.450 -8.752 1.00 93.06 109 PHE A C 1
ATOM 842 O O . PHE A 1 109 ? 2.419 -5.700 -9.522 1.00 93.06 109 PHE A O 1
ATOM 849 N N . ALA A 1 110 ? 1.334 -7.625 -9.149 1.00 94.00 110 ALA A N 1
ATOM 850 C CA . ALA A 1 110 ? 1.486 -8.142 -10.508 1.00 94.00 110 ALA A CA 1
ATOM 851 C C . ALA A 1 110 ? 0.876 -7.200 -11.561 1.00 94.00 110 ALA A C 1
ATOM 853 O O . ALA A 1 110 ? 1.497 -6.937 -12.590 1.00 94.00 110 ALA A O 1
ATOM 854 N N . VAL A 1 111 ? -0.306 -6.633 -11.292 1.00 95.56 111 VAL A N 1
ATOM 855 C CA . VAL A 1 111 ? -0.935 -5.642 -12.182 1.00 95.56 111 VAL A CA 1
ATOM 856 C C . VAL A 1 111 ? -0.096 -4.362 -12.278 1.00 95.56 111 VAL A C 1
ATOM 858 O O . VAL A 1 111 ? 0.139 -3.872 -13.379 1.00 95.56 111 VAL A O 1
ATOM 861 N N . HIS A 1 112 ? 0.407 -3.834 -11.157 1.00 92.94 112 HIS A N 1
ATOM 862 C CA . HIS A 1 112 ? 1.267 -2.641 -11.178 1.00 92.94 112 HIS A CA 1
ATOM 863 C C . HIS A 1 112 ? 2.581 -2.898 -11.921 1.00 92.94 112 HIS A C 1
ATOM 865 O O . HIS A 1 112 ? 3.018 -2.064 -12.711 1.00 92.94 112 HIS A O 1
ATOM 871 N N . LEU A 1 113 ? 3.189 -4.061 -11.694 1.00 92.19 113 LEU A N 1
ATOM 872 C CA . LEU A 1 113 ? 4.444 -4.457 -12.315 1.00 92.19 113 LEU A CA 1
ATOM 873 C C . LEU A 1 113 ? 4.294 -4.625 -13.830 1.00 92.19 113 LEU A C 1
ATOM 875 O O . LEU A 1 113 ? 5.084 -4.078 -14.593 1.00 92.19 113 LEU A O 1
ATOM 879 N N . THR A 1 114 ? 3.262 -5.343 -14.275 1.00 93.19 114 THR A N 1
ATOM 880 C CA . THR A 1 114 ? 2.992 -5.543 -15.709 1.00 93.19 114 THR A CA 1
ATOM 881 C C . THR A 1 114 ? 2.683 -4.229 -16.420 1.00 93.19 114 THR A C 1
ATOM 883 O O . THR A 1 114 ? 3.215 -3.994 -17.504 1.00 93.19 114 THR A O 1
ATOM 886 N N . ALA A 1 115 ? 1.901 -3.341 -15.798 1.00 93.88 115 ALA A N 1
ATOM 887 C CA . ALA A 1 115 ? 1.644 -2.006 -16.330 1.00 93.88 115 ALA A CA 1
ATOM 888 C C . ALA A 1 115 ? 2.935 -1.180 -16.456 1.00 93.88 115 ALA A C 1
ATOM 890 O O . ALA A 1 115 ? 3.163 -0.558 -17.492 1.00 93.88 115 ALA A O 1
ATOM 891 N N . LEU A 1 116 ? 3.801 -1.208 -15.437 1.00 90.00 116 LEU A N 1
ATOM 892 C CA . LEU A 1 116 ? 5.084 -0.504 -15.460 1.00 90.00 116 LEU A CA 1
ATOM 893 C C . LEU A 1 116 ? 5.995 -1.026 -16.580 1.00 90.00 116 LEU A C 1
ATOM 895 O O . LEU A 1 116 ? 6.491 -0.231 -17.374 1.00 90.00 116 LEU A O 1
ATOM 899 N N . ILE A 1 117 ? 6.158 -2.348 -16.691 1.00 89.25 117 ILE A N 1
ATOM 900 C CA . ILE A 1 117 ? 6.962 -2.984 -17.747 1.00 89.25 117 ILE A CA 1
ATOM 901 C C . ILE A 1 117 ? 6.425 -2.618 -19.134 1.00 89.25 117 ILE A C 1
ATOM 903 O O . ILE A 1 117 ? 7.197 -2.271 -20.025 1.00 89.25 117 ILE A O 1
ATOM 907 N N . TYR A 1 118 ? 5.104 -2.662 -19.325 1.00 93.06 118 TYR A N 1
ATOM 908 C CA . TYR A 1 118 ? 4.479 -2.287 -20.591 1.00 93.06 118 TYR A CA 1
ATOM 909 C C . TYR A 1 118 ? 4.803 -0.840 -20.982 1.00 93.06 118 TYR A C 1
ATOM 911 O O . TYR A 1 118 ? 5.217 -0.588 -22.113 1.00 93.06 118 TYR A O 1
ATOM 919 N N . VAL A 1 119 ? 4.671 0.102 -20.042 1.00 90.69 119 VAL A N 1
ATOM 920 C CA . VAL A 1 119 ? 4.967 1.521 -20.285 1.00 90.69 119 VAL A CA 1
ATOM 921 C C . VAL A 1 119 ? 6.447 1.741 -20.595 1.00 90.69 119 VAL A C 1
ATOM 923 O O . VAL A 1 119 ? 6.756 2.476 -21.529 1.00 90.69 119 VAL A O 1
ATOM 926 N N . VAL A 1 120 ? 7.360 1.090 -19.867 1.00 88.06 120 VAL A N 1
ATOM 927 C CA . VAL A 1 120 ? 8.808 1.191 -20.123 1.00 88.06 120 VAL A CA 1
ATOM 928 C C . VAL A 1 120 ? 9.157 0.645 -21.509 1.00 88.06 120 VAL A C 1
ATOM 930 O O . VAL A 1 120 ? 9.858 1.304 -22.274 1.00 88.06 120 VAL A O 1
ATOM 933 N N . ASN A 1 121 ? 8.602 -0.508 -21.884 1.00 88.75 121 ASN A N 1
ATOM 934 C CA . ASN A 1 121 ? 8.823 -1.094 -23.206 1.00 88.75 121 ASN A CA 1
ATOM 935 C C . ASN A 1 121 ? 8.298 -0.196 -24.335 1.00 88.75 121 ASN A C 1
ATOM 937 O O . ASN A 1 121 ? 8.961 -0.035 -25.358 1.00 88.75 121 ASN A O 1
ATOM 941 N N . GLU A 1 122 ? 7.119 0.402 -24.166 1.00 90.75 122 GLU A N 1
ATOM 942 C CA . GLU A 1 122 ? 6.575 1.361 -25.131 1.00 90.75 122 GLU A CA 1
ATOM 943 C C . GLU A 1 122 ? 7.396 2.653 -25.201 1.00 90.75 122 GLU A C 1
ATOM 945 O O . GLU A 1 122 ? 7.556 3.210 -26.287 1.00 90.75 122 GLU A O 1
ATOM 950 N N . ALA A 1 123 ? 7.950 3.119 -24.079 1.00 87.75 123 ALA A N 1
ATOM 951 C CA . ALA A 1 123 ? 8.851 4.266 -24.059 1.00 87.75 123 ALA A CA 1
ATOM 952 C C . ALA A 1 123 ? 10.139 3.972 -24.843 1.00 87.75 123 ALA A C 1
ATOM 954 O O . ALA A 1 123 ? 10.507 4.764 -25.708 1.00 87.75 123 ALA A O 1
ATOM 955 N N . HIS A 1 124 ? 10.762 2.807 -24.637 1.00 85.06 124 HIS A N 1
ATOM 956 C CA . HIS A 1 124 ? 11.955 2.394 -25.384 1.00 85.06 124 HIS A CA 1
ATOM 957 C C . HIS A 1 124 ? 11.722 2.322 -26.898 1.00 85.06 124 HIS A C 1
ATOM 959 O O . HIS A 1 124 ? 12.583 2.740 -27.661 1.00 85.06 124 HIS A O 1
ATOM 965 N N . LYS A 1 125 ? 10.547 1.869 -27.353 1.00 88.06 125 LYS A N 1
ATOM 966 C CA . LYS A 1 125 ? 10.211 1.846 -28.792 1.00 88.06 125 LYS A CA 1
ATOM 967 C C . LYS A 1 125 ? 10.065 3.237 -29.417 1.00 88.06 125 LYS A C 1
ATOM 969 O O . LYS A 1 125 ? 10.154 3.361 -30.635 1.00 88.06 125 LYS A O 1
ATOM 974 N N . ARG A 1 126 ? 9.749 4.257 -28.614 1.00 88.56 126 ARG A N 1
ATOM 975 C CA . ARG A 1 126 ? 9.455 5.625 -29.077 1.00 88.56 126 ARG A CA 1
ATOM 976 C C . ARG A 1 126 ? 10.633 6.579 -28.932 1.00 88.56 126 ARG A C 1
ATOM 978 O O . ARG A 1 126 ? 10.551 7.690 -29.447 1.00 88.56 126 ARG A O 1
ATOM 985 N N . ILE A 1 127 ? 11.690 6.175 -28.231 1.00 79.75 127 ILE A N 1
ATOM 986 C CA . ILE A 1 127 ? 12.929 6.944 -28.155 1.00 79.75 127 ILE A CA 1
ATOM 987 C C . ILE A 1 127 ? 13.635 6.801 -29.515 1.00 79.75 127 ILE A C 1
ATOM 989 O O . ILE A 1 127 ? 13.959 5.676 -29.903 1.00 79.75 127 ILE A O 1
ATOM 993 N N . PRO A 1 128 ? 13.806 7.895 -30.283 1.00 67.81 128 PRO A N 1
ATOM 994 C CA . PRO A 1 128 ? 14.577 7.853 -31.521 1.00 67.81 128 PRO A CA 1
ATOM 995 C C . PRO A 1 128 ? 16.052 7.522 -31.219 1.00 67.81 128 PRO A C 1
ATOM 997 O O . PRO A 1 128 ? 16.498 7.778 -30.098 1.00 67.81 128 PRO A O 1
ATOM 1000 N N . PRO A 1 129 ? 16.784 6.937 -32.188 1.00 65.00 129 PRO A N 1
ATOM 1001 C CA . PRO A 1 129 ? 18.197 6.593 -32.027 1.00 65.00 129 PRO A CA 1
ATOM 1002 C C . PRO A 1 129 ? 19.085 7.810 -31.744 1.00 65.00 129 PRO A C 1
ATOM 1004 O O . PRO A 1 129 ? 18.731 8.928 -32.190 1.00 65.00 129 PRO A O 1
#